Protein AF-A0A970YFI2-F1 (afdb_monomer_lite)

Foldseek 3Di:
DDVVVVVVCVVVVHAQCPAEFEEADPVPQCPPSVVRVHHGWHEDCVPDDTNHNDCVCVVVVVVD

pLDDT: mean 91.98, std 6.94, range [61.5, 97.56]

Structure (mmCIF, N/CA/C/O backbone):
data_AF-A0A970YFI2-F1
#
_entry.id   AF-A0A970YFI2-F1
#
loop_
_atom_site.group_PDB
_atom_site.id
_atom_site.type_symbol
_atom_site.label_atom_id
_atom_site.label_alt_id
_atom_site.label_comp_id
_atom_site.label_asym_id
_atom_site.label_entity_id
_atom_site.label_seq_id
_atom_site.pdbx_PDB_ins_code
_atom_site.Cartn_x
_atom_site.Cartn_y
_atom_site.Cartn_z
_atom_site.occupancy
_atom_site.B_iso_or_equiv
_atom_site.auth_seq_id
_atom_site.auth_comp_id
_atom_site.auth_asym_id
_atom_site.auth_atom_id
_atom_site.pdbx_PDB_model_num
ATOM 1 N N . ALA A 1 1 ? 9.240 8.812 -9.930 1.00 61.50 1 ALA A N 1
ATOM 2 C CA . ALA A 1 1 ? 8.880 7.899 -8.827 1.00 61.50 1 ALA A CA 1
ATOM 3 C C . ALA A 1 1 ? 10.149 7.289 -8.231 1.00 61.50 1 ALA A C 1
ATOM 5 O O . ALA A 1 1 ? 11.133 7.169 -8.955 1.00 61.50 1 ALA A O 1
ATOM 6 N N . SER A 1 2 ? 10.152 6.963 -6.933 1.00 72.75 2 SER A N 1
ATOM 7 C CA . SER A 1 2 ? 11.312 6.360 -6.253 1.00 72.75 2 SER A CA 1
ATOM 8 C C . SER A 1 2 ? 11.665 4.989 -6.864 1.00 72.75 2 SER A C 1
ATOM 10 O O . SER A 1 2 ? 10.741 4.234 -7.179 1.00 72.75 2 SER A O 1
ATOM 12 N N . PRO A 1 3 ? 12.958 4.621 -6.997 1.00 83.81 3 PRO A N 1
ATOM 13 C CA . PRO A 1 3 ? 13.375 3.313 -7.519 1.00 83.81 3 PRO A CA 1
ATOM 14 C C . PRO A 1 3 ? 12.799 2.115 -6.747 1.00 83.81 3 PRO A C 1
ATOM 16 O O . PRO A 1 3 ? 12.712 1.017 -7.293 1.00 83.81 3 PRO A O 1
ATOM 19 N N . ILE A 1 4 ? 12.387 2.318 -5.489 1.00 89.94 4 ILE A N 1
ATOM 20 C CA . ILE A 1 4 ? 11.914 1.244 -4.609 1.00 89.94 4 ILE A CA 1
ATOM 21 C C . ILE A 1 4 ? 10.612 0.590 -5.093 1.00 89.94 4 ILE A C 1
ATOM 23 O O . ILE A 1 4 ? 10.495 -0.631 -5.031 1.00 89.94 4 ILE A O 1
ATOM 27 N N . PHE A 1 5 ? 9.662 1.368 -5.627 1.00 92.25 5 PHE A N 1
ATOM 28 C CA . PHE A 1 5 ? 8.384 0.831 -6.112 1.00 92.25 5 PHE A CA 1
ATOM 29 C C . PHE A 1 5 ? 8.597 -0.073 -7.326 1.00 92.25 5 PHE A C 1
ATOM 31 O O . PHE A 1 5 ? 8.057 -1.174 -7.394 1.00 92.25 5 PHE A O 1
ATOM 38 N N . LEU A 1 6 ? 9.450 0.377 -8.251 1.00 92.56 6 LEU A N 1
ATOM 39 C CA . LEU A 1 6 ? 9.793 -0.364 -9.460 1.00 92.56 6 LEU A CA 1
ATOM 40 C C . LEU A 1 6 ? 10.518 -1.670 -9.125 1.00 92.56 6 LEU A C 1
ATOM 42 O O . LEU A 1 6 ? 10.205 -2.707 -9.703 1.00 92.56 6 LEU A O 1
ATOM 46 N N . GLU A 1 7 ? 11.445 -1.648 -8.164 1.00 96.06 7 GLU A N 1
ATOM 47 C CA . GLU A 1 7 ? 12.143 -2.863 -7.735 1.00 96.06 7 GLU A CA 1
ATOM 48 C C . GLU A 1 7 ? 11.205 -3.849 -7.023 1.00 96.06 7 GLU A C 1
ATOM 50 O O . GLU A 1 7 ? 11.298 -5.054 -7.260 1.00 96.06 7 GLU A O 1
ATOM 55 N N . ALA A 1 8 ? 10.275 -3.364 -6.194 1.00 95.31 8 ALA A N 1
ATOM 56 C CA . ALA A 1 8 ? 9.277 -4.214 -5.549 1.00 95.31 8 ALA A CA 1
ATOM 57 C C . ALA A 1 8 ? 8.369 -4.901 -6.584 1.00 95.31 8 ALA A C 1
ATOM 59 O O . ALA A 1 8 ? 8.232 -6.124 -6.561 1.00 95.31 8 ALA A O 1
ATOM 60 N N . MET A 1 9 ? 7.828 -4.137 -7.538 1.00 95.00 9 MET A N 1
ATOM 61 C CA . MET A 1 9 ? 7.015 -4.667 -8.639 1.00 95.00 9 MET A CA 1
ATOM 62 C C . MET A 1 9 ? 7.784 -5.690 -9.480 1.00 95.00 9 MET A C 1
ATOM 64 O O . MET A 1 9 ? 7.272 -6.771 -9.756 1.00 95.00 9 MET A O 1
ATOM 68 N N . ARG A 1 10 ? 9.047 -5.394 -9.824 1.00 95.56 10 ARG A N 1
ATOM 69 C CA . ARG A 1 10 ? 9.912 -6.298 -10.596 1.00 95.56 10 ARG A CA 1
ATOM 70 C C . ARG A 1 10 ? 10.160 -7.623 -9.874 1.00 95.56 10 ARG A C 1
ATOM 72 O O . ARG A 1 10 ? 10.225 -8.662 -10.520 1.00 95.56 10 ARG A O 1
ATOM 79 N N . ARG A 1 11 ? 10.332 -7.605 -8.548 1.00 97.50 11 ARG A N 1
ATOM 80 C CA . ARG A 1 11 ? 10.530 -8.830 -7.750 1.00 97.50 11 ARG A CA 1
ATOM 81 C C . ARG A 1 11 ? 9.264 -9.666 -7.614 1.00 97.50 11 ARG A C 1
ATOM 83 O O . ARG A 1 11 ? 9.373 -10.882 -7.497 1.00 97.50 11 ARG A O 1
ATOM 90 N N . LEU A 1 12 ? 8.103 -9.017 -7.585 1.00 96.50 12 LEU A N 1
ATOM 91 C CA . LEU A 1 12 ? 6.802 -9.674 -7.467 1.00 96.50 12 LEU A CA 1
ATOM 92 C C . LEU A 1 12 ? 6.219 -10.101 -8.820 1.00 96.50 12 LEU A C 1
ATOM 94 O O . LEU A 1 12 ? 5.240 -10.839 -8.828 1.00 96.50 12 LEU A O 1
ATOM 98 N N . ASP A 1 13 ? 6.808 -9.646 -9.930 1.00 97.06 13 ASP A N 1
ATOM 99 C CA . ASP A 1 13 ? 6.294 -9.825 -11.294 1.00 97.06 13 ASP A CA 1
ATOM 100 C C . ASP A 1 13 ? 4.822 -9.388 -11.423 1.00 97.06 13 ASP A C 1
ATOM 102 O O . ASP A 1 13 ? 3.969 -10.065 -11.996 1.00 97.06 13 ASP A O 1
ATOM 106 N N . LEU A 1 14 ? 4.511 -8.235 -10.818 1.00 97.56 14 LEU A N 1
ATOM 107 C CA . LEU A 1 14 ? 3.175 -7.644 -10.817 1.00 97.56 14 LEU A CA 1
ATOM 108 C C . LEU A 1 14 ? 3.202 -6.225 -11.398 1.00 97.56 14 LEU A C 1
ATOM 110 O O . LEU A 1 14 ? 4.110 -5.448 -11.085 1.00 97.56 14 LEU A O 1
ATOM 114 N N . PRO A 1 15 ? 2.199 -5.857 -12.214 1.00 96.50 15 PRO A N 1
ATOM 115 C CA . PRO A 1 15 ? 2.044 -4.491 -12.691 1.00 96.50 15 PRO A CA 1
ATOM 116 C C . PRO A 1 15 ? 1.469 -3.586 -11.584 1.00 96.50 15 PRO A C 1
ATOM 118 O O . PRO A 1 15 ? 0.892 -4.073 -10.608 1.00 96.50 15 PRO A O 1
ATOM 121 N N . ALA A 1 16 ? 1.618 -2.267 -11.734 1.00 95.69 16 ALA A N 1
ATOM 122 C CA . ALA A 1 16 ? 1.288 -1.286 -10.695 1.00 95.69 16 ALA A CA 1
ATOM 123 C C . ALA A 1 16 ? -0.192 -1.331 -10.286 1.00 95.69 16 ALA A C 1
ATOM 125 O O . ALA A 1 16 ? -0.511 -1.199 -9.109 1.00 95.69 16 ALA A O 1
ATOM 126 N N . GLU A 1 17 ? -1.084 -1.600 -11.236 1.00 95.12 17 GLU A N 1
ATOM 127 C CA . GLU A 1 17 ? -2.535 -1.676 -11.046 1.00 95.12 17 GLU A CA 1
ATOM 128 C C . GLU A 1 17 ? -2.957 -2.905 -10.226 1.00 95.12 17 GLU A C 1
ATOM 130 O O . GLU A 1 17 ? -4.085 -2.978 -9.742 1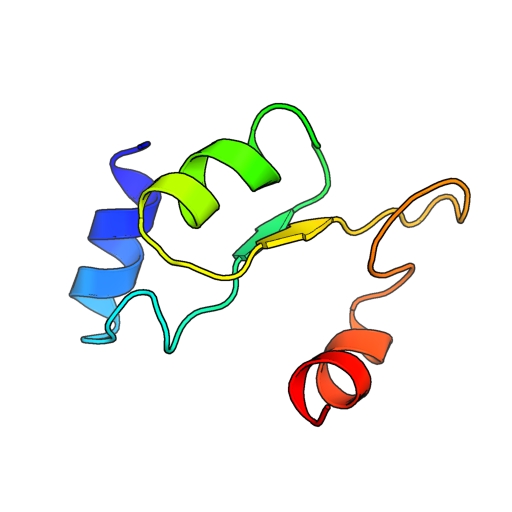.00 95.12 17 GLU A O 1
ATOM 135 N N . ARG A 1 18 ? -2.058 -3.887 -10.068 1.00 95.62 18 ARG A N 1
ATOM 136 C CA . ARG A 1 18 ? -2.249 -5.073 -9.217 1.00 95.62 18 ARG A CA 1
ATOM 137 C C . ARG A 1 18 ? -1.527 -4.962 -7.875 1.00 95.6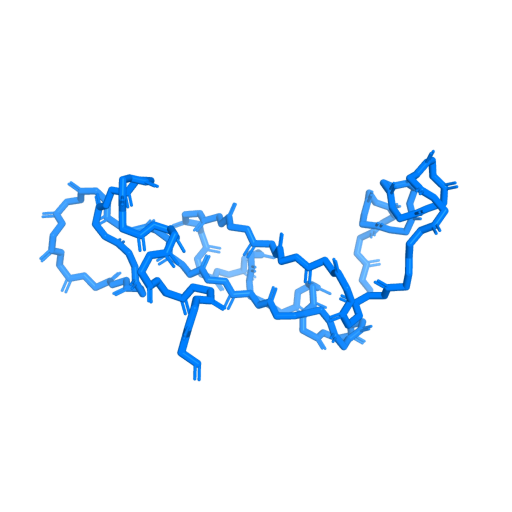2 18 ARG A C 1
ATOM 139 O O . ARG A 1 18 ? -1.494 -5.935 -7.122 1.00 95.62 18 ARG A O 1
ATOM 146 N N . CYS A 1 19 ? -0.957 -3.802 -7.574 1.00 95.62 19 CYS A N 1
ATOM 147 C CA . CYS A 1 19 ? -0.332 -3.494 -6.298 1.00 95.62 19 CYS A CA 1
ATOM 148 C C . CYS A 1 19 ? -1.113 -2.379 -5.600 1.00 95.62 19 CYS A C 1
ATOM 150 O O . CYS A 1 19 ? -1.720 -1.534 -6.244 1.00 95.62 19 CYS A O 1
ATOM 152 N N . VAL A 1 20 ? -1.065 -2.347 -4.273 1.00 95.56 20 VAL A N 1
ATOM 153 C CA . VAL A 1 20 ? -1.507 -1.195 -3.482 1.00 95.56 20 VAL A CA 1
ATOM 154 C C . VAL A 1 20 ? -0.349 -0.767 -2.598 1.00 95.56 20 VAL A C 1
ATOM 156 O O . VAL A 1 20 ? 0.318 -1.612 -1.995 1.00 95.56 20 VAL A O 1
ATOM 159 N N . PHE A 1 21 ? -0.099 0.534 -2.528 1.00 95.62 21 PHE A N 1
ATOM 160 C CA . PHE A 1 21 ? 0.830 1.100 -1.566 1.00 95.62 21 PHE A CA 1
ATOM 161 C C . PHE A 1 21 ? 0.063 1.624 -0.352 1.00 95.62 21 PHE A C 1
ATOM 163 O O . PHE A 1 21 ? -0.935 2.325 -0.504 1.00 95.62 21 PHE A O 1
ATOM 170 N N . VAL A 1 22 ? 0.528 1.282 0.848 1.00 96.38 22 VAL A N 1
ATOM 171 C CA . VAL A 1 22 ? -0.035 1.774 2.110 1.00 96.38 22 VAL A CA 1
ATOM 172 C C . VAL A 1 22 ? 1.091 2.420 2.903 1.00 96.38 22 VAL A C 1
ATOM 174 O O . VAL A 1 22 ? 2.061 1.740 3.238 1.00 96.38 22 VAL A O 1
ATOM 17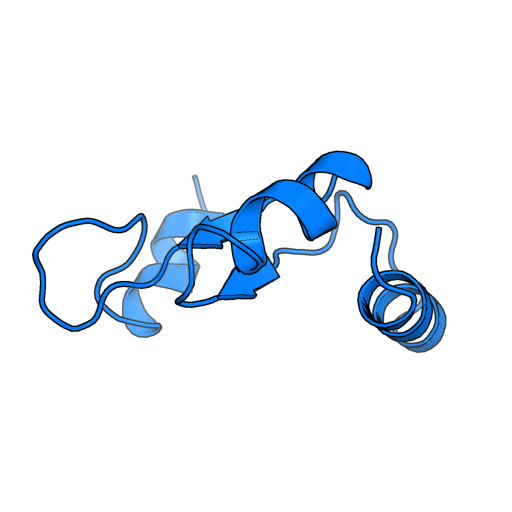7 N N . GLY A 1 23 ? 0.957 3.710 3.198 1.00 95.19 23 GLY A N 1
ATOM 178 C CA . GLY A 1 23 ? 1.948 4.492 3.941 1.00 95.19 23 GLY A CA 1
ATOM 179 C C . GLY A 1 23 ? 1.289 5.545 4.829 1.00 95.19 23 GLY A C 1
ATOM 180 O O . GLY A 1 23 ? 0.074 5.721 4.769 1.00 95.19 23 GLY A O 1
ATOM 181 N N . ASP A 1 24 ? 2.058 6.190 5.696 1.00 95.19 24 ASP A N 1
ATOM 182 C CA . ASP A 1 24 ? 1.587 7.107 6.738 1.00 95.19 24 ASP A CA 1
ATOM 183 C C . ASP A 1 24 ? 2.013 8.570 6.526 1.00 95.19 24 ASP A C 1
ATOM 185 O O . ASP A 1 24 ? 1.469 9.461 7.182 1.00 95.19 24 ASP A O 1
ATOM 189 N N . ASP A 1 25 ? 2.917 8.857 5.582 1.00 91.88 25 ASP A N 1
ATOM 190 C CA . ASP A 1 25 ? 3.318 10.224 5.241 1.00 91.88 25 ASP A CA 1
ATOM 191 C C . ASP A 1 25 ? 2.673 10.687 3.919 1.00 91.88 25 ASP A C 1
ATOM 193 O O . ASP A 1 25 ? 3.104 10.286 2.831 1.00 91.88 25 ASP A O 1
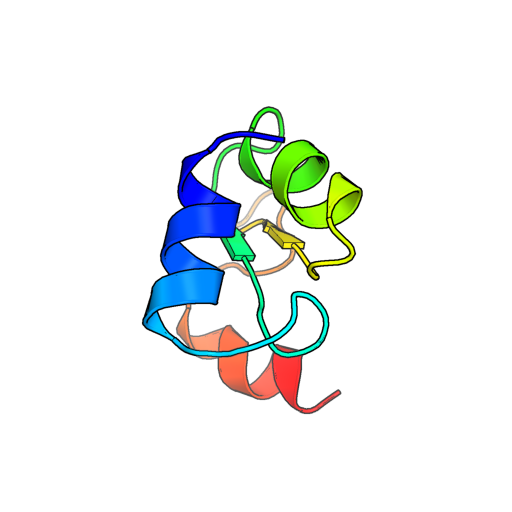ATOM 197 N N . PRO A 1 26 ? 1.697 11.616 3.950 1.00 89.12 26 PRO A N 1
ATOM 198 C CA . PRO A 1 26 ? 1.008 12.070 2.742 1.00 89.12 26 PRO A CA 1
ATOM 199 C C . PRO A 1 26 ? 1.933 12.730 1.710 1.00 89.12 26 PRO A C 1
ATOM 201 O O . PRO A 1 26 ? 1.589 12.777 0.527 1.00 89.12 26 PRO A O 1
ATOM 204 N N . ARG A 1 27 ? 3.102 13.246 2.117 1.00 86.31 27 ARG A N 1
ATOM 205 C CA . ARG A 1 27 ? 4.057 13.893 1.204 1.00 86.31 27 ARG A CA 1
ATOM 206 C C . ARG A 1 27 ? 4.780 12.876 0.328 1.00 86.31 27 ARG A C 1
ATOM 208 O O . ARG A 1 27 ? 5.066 13.182 -0.830 1.00 86.31 27 ARG A O 1
ATOM 215 N N . TRP A 1 28 ? 5.077 11.694 0.863 1.00 84.75 28 TRP A N 1
ATOM 216 C CA . TRP A 1 28 ? 5.901 10.686 0.188 1.00 84.75 28 TRP A CA 1
ATOM 217 C C . TRP A 1 28 ? 5.087 9.506 -0.344 1.00 84.75 28 TRP A C 1
ATOM 219 O O . TRP A 1 28 ? 5.385 8.998 -1.429 1.00 84.75 28 TRP A O 1
ATOM 229 N N . ASP A 1 29 ? 4.024 9.131 0.365 1.00 92.31 29 ASP A N 1
ATOM 230 C CA . ASP A 1 29 ? 3.338 7.850 0.185 1.00 92.31 29 ASP A CA 1
ATOM 231 C C . ASP A 1 29 ? 2.171 7.899 -0.803 1.00 92.31 29 ASP A C 1
ATOM 233 O O . ASP A 1 29 ? 1.653 6.862 -1.209 1.00 92.31 29 ASP A O 1
ATOM 237 N N . LEU A 1 30 ? 1.791 9.096 -1.256 1.00 92.44 30 LEU A N 1
ATOM 238 C CA . LEU A 1 30 ? 0.745 9.280 -2.264 1.00 92.44 30 LEU A CA 1
ATOM 239 C C . LEU A 1 30 ? 1.340 9.516 -3.654 1.00 92.44 30 LEU A C 1
ATOM 241 O O . LEU A 1 30 ? 1.129 8.727 -4.573 1.00 92.44 30 LEU A O 1
ATOM 245 N N . ALA A 1 31 ? 2.140 10.575 -3.809 1.00 92.06 31 ALA A N 1
ATOM 246 C CA . ALA A 1 31 ? 2.591 11.026 -5.126 1.00 92.06 31 ALA A CA 1
ATOM 247 C C . ALA A 1 31 ? 3.483 10.002 -5.853 1.00 92.06 31 ALA A C 1
ATOM 249 O O . ALA A 1 31 ? 3.408 9.866 -7.074 1.00 92.06 31 ALA A O 1
ATOM 250 N N . GLY A 1 32 ? 4.335 9.278 -5.119 1.00 91.62 32 GLY A N 1
ATOM 251 C CA . GLY A 1 32 ? 5.260 8.298 -5.691 1.00 91.62 32 GLY A CA 1
ATOM 252 C C . GLY A 1 32 ? 4.553 7.113 -6.365 1.00 91.62 32 GLY A C 1
ATOM 253 O O . GLY A 1 32 ? 4.770 6.909 -7.563 1.00 91.62 32 GLY A O 1
ATOM 254 N N . PRO A 1 33 ? 3.725 6.351 -5.628 1.00 93.94 33 PRO A N 1
ATOM 255 C CA . PRO A 1 33 ? 2.952 5.239 -6.180 1.00 93.94 33 PRO A CA 1
ATOM 256 C C . PRO A 1 33 ? 1.920 5.683 -7.225 1.00 93.94 33 PRO A C 1
ATOM 258 O O . PRO A 1 33 ? 1.839 5.076 -8.293 1.00 93.94 33 PRO A O 1
ATOM 261 N N . GLN A 1 34 ? 1.195 6.783 -6.983 1.00 94.00 34 GLN A N 1
ATOM 262 C CA 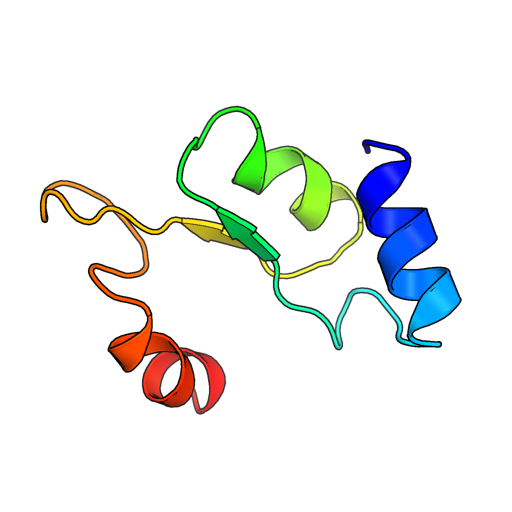. GLN A 1 34 ? 0.169 7.272 -7.916 1.00 94.00 34 GLN A CA 1
ATOM 263 C C . GLN A 1 34 ? 0.757 7.653 -9.281 1.00 94.00 34 GLN A C 1
ATOM 265 O O . GLN A 1 34 ? 0.153 7.363 -10.312 1.00 94.00 34 GLN A O 1
ATOM 270 N N . ALA A 1 35 ? 1.965 8.229 -9.316 1.00 93.25 35 ALA A N 1
ATOM 271 C CA . ALA A 1 35 ? 2.664 8.537 -10.566 1.00 93.25 35 ALA A CA 1
ATOM 272 C C . ALA A 1 35 ? 3.026 7.290 -11.400 1.00 93.25 35 ALA A C 1
ATOM 274 O O . ALA A 1 35 ? 3.367 7.424 -12.573 1.00 93.25 35 ALA A O 1
ATOM 275 N N . LEU A 1 36 ? 2.976 6.095 -10.804 1.00 93.88 36 LEU A N 1
ATOM 276 C CA . LEU A 1 36 ? 3.183 4.810 -11.476 1.00 93.88 36 LEU A CA 1
ATOM 277 C C . LEU A 1 36 ? 1.867 4.100 -11.829 1.00 93.88 36 LEU A C 1
ATOM 279 O O . LEU A 1 36 ? 1.918 2.993 -12.350 1.00 93.88 36 LEU A O 1
ATOM 283 N N . GLY A 1 37 ? 0.706 4.696 -11.533 1.00 94.56 37 GLY A N 1
ATOM 284 C CA . GLY A 1 37 ? -0.599 4.041 -11.679 1.00 94.56 37 GLY A CA 1
ATOM 285 C C . GLY A 1 37 ? -0.945 3.080 -10.537 1.00 94.56 37 GLY A C 1
ATOM 286 O O . GLY A 1 37 ? -1.931 2.356 -10.631 1.00 94.56 37 GLY A O 1
ATOM 287 N N . MET A 1 38 ? -0.160 3.075 -9.453 1.00 95.62 38 MET A N 1
ATOM 288 C CA . MET A 1 38 ? -0.420 2.246 -8.279 1.00 95.62 38 MET A CA 1
ATOM 289 C C . MET A 1 38 ? -1.403 2.959 -7.337 1.00 95.62 38 MET A C 1
ATOM 291 O O . MET A 1 38 ? -1.128 4.092 -6.923 1.00 95.62 38 MET A O 1
ATOM 295 N N . PRO A 1 39 ? -2.522 2.318 -6.953 1.00 95.19 39 PRO A N 1
ATOM 296 C CA . PRO A 1 39 ? -3.352 2.771 -5.846 1.00 95.19 39 PRO A CA 1
ATOM 297 C C . PRO A 1 39 ? -2.520 3.041 -4.586 1.00 95.19 39 PRO A C 1
ATOM 299 O O . PRO A 1 39 ? -1.707 2.210 -4.183 1.00 95.19 39 PRO A O 1
ATOM 302 N N . ALA A 1 40 ? -2.745 4.191 -3.953 1.00 95.69 40 ALA A N 1
ATOM 303 C CA . ALA A 1 40 ? -2.102 4.574 -2.701 1.00 95.69 40 ALA A CA 1
ATOM 304 C C . ALA A 1 40 ? -3.167 4.854 -1.640 1.00 95.69 40 ALA A C 1
ATOM 306 O O . ALA A 1 40 ? -4.132 5.564 -1.924 1.00 95.69 40 ALA A O 1
ATOM 307 N N . LEU A 1 41 ? -2.983 4.297 -0.445 1.00 96.25 41 LEU A N 1
ATOM 308 C CA . LEU A 1 41 ? -3.839 4.507 0.719 1.00 96.25 41 LEU A CA 1
ATOM 309 C C . LEU A 1 41 ? -3.008 5.108 1.849 1.00 96.25 41 LEU A C 1
ATOM 311 O O . LEU A 1 41 ? -1.952 4.570 2.196 1.00 96.25 41 LEU A O 1
ATOM 315 N N . LEU A 1 42 ? -3.504 6.188 2.447 1.00 96.56 42 LEU A N 1
ATOM 316 C CA . LEU A 1 42 ? -2.881 6.770 3.629 1.00 96.56 42 LEU A CA 1
ATOM 317 C C . LEU A 1 42 ? -3.431 6.100 4.893 1.00 96.56 42 LEU A C 1
ATOM 319 O O . LEU A 1 42 ? -4.639 6.128 5.128 1.00 96.56 42 LEU A O 1
ATOM 323 N N . ILE A 1 43 ? -2.570 5.523 5.726 1.00 96.75 43 ILE A N 1
ATOM 324 C CA . ILE A 1 43 ? -2.956 5.051 7.057 1.00 96.75 43 ILE A CA 1
ATOM 325 C C . ILE A 1 43 ? -2.657 6.126 8.103 1.00 96.75 43 ILE A C 1
ATOM 327 O O . ILE A 1 43 ? -1.517 6.540 8.275 1.00 96.75 43 ILE A O 1
ATOM 331 N N . ASP A 1 44 ? -3.679 6.525 8.857 1.00 95.75 44 ASP A N 1
ATOM 332 C CA . ASP A 1 44 ? -3.534 7.387 10.028 1.00 95.75 44 ASP A CA 1
ATOM 333 C C . ASP A 1 44 ? -4.115 6.709 11.268 1.00 95.75 44 ASP A C 1
ATOM 335 O O . ASP A 1 44 ? -5.325 6.699 11.518 1.00 95.75 44 ASP A O 1
ATOM 339 N N . ARG A 1 45 ? -3.203 6.182 12.088 1.00 94.88 45 ARG A N 1
ATOM 340 C CA . ARG A 1 45 ? -3.522 5.480 13.338 1.00 94.88 45 ARG A CA 1
ATOM 341 C C . ARG A 1 45 ? -3.932 6.413 14.474 1.00 94.88 45 ARG A C 1
ATOM 343 O O . ARG A 1 45 ? -4.338 5.929 15.526 1.00 94.88 45 ARG A O 1
ATOM 350 N N . THR A 1 46 ? -3.813 7.728 14.293 1.00 93.50 46 THR A N 1
ATOM 351 C CA . THR A 1 46 ? -4.298 8.711 15.270 1.00 93.50 46 THR A CA 1
ATOM 352 C C . THR A 1 46 ? -5.799 8.970 15.133 1.00 93.50 46 THR A C 1
ATOM 354 O O . THR A 1 46 ? -6.397 9.537 16.044 1.00 93.50 46 THR A O 1
ATOM 357 N N . GLY A 1 47 ? -6.416 8.516 14.034 1.00 82.88 47 GLY A N 1
ATOM 358 C CA . GLY A 1 47 ? -7.854 8.647 13.798 1.00 82.88 47 GLY A CA 1
ATOM 359 C C . GLY A 1 47 ? -8.289 10.021 13.286 1.00 82.88 47 GLY A C 1
ATOM 360 O O . GLY A 1 47 ? -9.472 10.337 13.364 1.00 82.88 47 GLY A O 1
ATOM 361 N N . GLN A 1 48 ? -7.366 10.857 12.803 1.00 81.19 48 GLN A N 1
ATOM 362 C CA . GLN A 1 48 ? -7.663 12.236 12.415 1.00 81.19 48 GLN A CA 1
ATOM 363 C C . GLN A 1 48 ? -7.983 12.356 10.922 1.00 81.19 48 GLN A C 1
ATOM 365 O O . GLN A 1 48 ? -9.009 12.925 10.550 1.00 81.19 48 GLN A O 1
ATOM 370 N N . SER A 1 49 ? -7.114 11.828 10.062 1.00 82.19 49 SER A N 1
ATOM 371 C CA . SER A 1 49 ? -7.212 11.948 8.609 1.00 82.19 49 SER A CA 1
ATOM 372 C C . SER A 1 49 ? -6.407 10.852 7.901 1.00 82.19 49 SER A C 1
ATOM 374 O O . SER A 1 49 ? -5.181 10.909 7.870 1.00 82.19 49 SER A O 1
ATOM 376 N N . GLY A 1 50 ? -7.085 9.877 7.295 1.00 89.88 50 GLY A N 1
ATOM 377 C CA . GLY A 1 50 ? -6.475 8.812 6.492 1.00 89.88 50 GLY A CA 1
ATOM 378 C C . GLY A 1 50 ? -7.542 7.971 5.790 1.00 89.88 50 GLY A C 1
ATOM 379 O O . GLY A 1 50 ? -8.712 8.019 6.162 1.00 89.88 50 GLY A O 1
ATOM 380 N N . ASP A 1 51 ? -7.147 7.208 4.773 1.00 94.69 51 ASP A N 1
ATOM 381 C CA . ASP A 1 51 ? -8.002 6.196 4.139 1.00 94.69 51 ASP A CA 1
ATOM 382 C C . ASP A 1 51 ? -8.260 4.994 5.054 1.00 94.69 51 ASP A C 1
ATOM 384 O O . ASP A 1 51 ? -9.258 4.293 4.879 1.00 94.69 51 ASP A O 1
ATOM 388 N N . LEU A 1 52 ? -7.326 4.735 5.974 1.00 95.88 52 LEU A N 1
ATOM 389 C CA . LEU A 1 52 ? -7.349 3.638 6.936 1.00 95.88 52 LEU A CA 1
ATOM 390 C C . LEU A 1 52 ? -6.961 4.163 8.320 1.00 95.88 52 LEU A C 1
ATOM 392 O O . LEU A 1 52 ? -6.036 4.970 8.438 1.00 95.88 52 LEU A O 1
ATOM 396 N N . HIS A 1 53 ? -7.580 3.633 9.373 1.00 96.06 53 HIS A N 1
ATOM 397 C CA . HIS A 1 53 ? -7.127 3.857 10.754 1.00 96.06 53 HIS A CA 1
ATOM 398 C C . HIS A 1 53 ? -6.336 2.671 11.313 1.00 96.06 53 HIS A C 1
ATOM 400 O O . HIS A 1 53 ? -5.521 2.808 12.229 1.00 96.06 53 HIS A O 1
ATOM 406 N N . SER A 1 54 ? -6.512 1.498 10.714 1.00 95.31 54 SER A N 1
ATOM 407 C CA . SER A 1 54 ? -5.781 0.276 11.020 1.00 95.31 54 SER A CA 1
ATOM 408 C C . SER A 1 54 ? -5.593 -0.577 9.764 1.00 95.31 54 SER A C 1
ATOM 410 O O . SER A 1 54 ? -6.360 -0.493 8.808 1.00 95.31 54 SER A O 1
ATOM 412 N N . LEU A 1 55 ? -4.597 -1.470 9.771 1.00 95.69 55 LEU A N 1
ATOM 413 C CA . LEU A 1 55 ? -4.426 -2.436 8.675 1.00 95.69 55 LEU A CA 1
ATOM 414 C C . LEU A 1 55 ? -5.537 -3.498 8.635 1.00 95.69 55 LEU A C 1
ATOM 416 O O . LEU A 1 55 ? -5.688 -4.170 7.619 1.00 95.69 55 LEU A O 1
ATOM 420 N N . ALA A 1 56 ? -6.333 -3.633 9.700 1.00 95.88 56 ALA A N 1
ATOM 421 C CA . ALA A 1 56 ? -7.481 -4.537 9.719 1.00 95.88 56 ALA A CA 1
ATOM 422 C C . ALA A 1 56 ? -8.585 -4.102 8.736 1.00 95.88 56 ALA A C 1
ATOM 424 O O . ALA A 1 56 ? -9.375 -4.928 8.293 1.00 95.88 56 ALA A O 1
ATOM 425 N N . GLU A 1 57 ? -8.617 -2.826 8.345 1.00 95.25 57 GLU A N 1
ATOM 426 C CA . GLU A 1 57 ? -9.578 -2.292 7.372 1.00 95.25 57 GLU A CA 1
ATOM 427 C C . GLU A 1 57 ? -9.193 -2.597 5.914 1.00 95.25 57 GLU A C 1
ATOM 429 O O . GLU A 1 57 ? -9.993 -2.369 5.004 1.00 95.25 57 GLU A O 1
ATOM 434 N N . LEU A 1 58 ? -7.984 -3.119 5.668 1.00 94.25 58 LEU A N 1
ATOM 435 C CA . LEU A 1 58 ? -7.438 -3.261 4.318 1.00 94.25 58 LEU A CA 1
ATOM 436 C C . LEU A 1 58 ? -8.268 -4.213 3.449 1.00 94.25 58 LEU A C 1
ATOM 438 O O . LEU A 1 58 ? -8.560 -3.893 2.300 1.00 94.25 58 LEU A O 1
ATOM 442 N N . GLU A 1 59 ? -8.696 -5.352 3.994 1.00 93.62 59 GLU A N 1
ATOM 443 C CA . GLU A 1 59 ? -9.521 -6.320 3.260 1.00 93.62 59 GLU A CA 1
ATOM 444 C C . GLU A 1 59 ? -10.845 -5.693 2.800 1.00 93.62 59 GLU A C 1
ATOM 446 O O . GLU A 1 59 ? -11.207 -5.771 1.623 1.00 93.62 59 GLU A O 1
ATOM 451 N N . ALA A 1 60 ? -11.531 -4.992 3.708 1.00 92.31 60 ALA A N 1
ATOM 452 C CA . ALA A 1 60 ? -12.770 -4.288 3.401 1.00 92.31 60 ALA A CA 1
ATOM 453 C C . ALA A 1 60 ? -12.558 -3.168 2.369 1.00 92.31 60 ALA A C 1
ATOM 455 O O . ALA A 1 60 ? -13.444 -2.902 1.557 1.00 92.31 60 ALA A O 1
ATOM 456 N N . ARG A 1 61 ? -11.387 -2.516 2.373 1.00 91.06 61 ARG A N 1
ATOM 457 C CA . ARG A 1 61 ? -11.055 -1.446 1.425 1.00 91.06 61 ARG A CA 1
ATOM 458 C C . ARG A 1 61 ? -10.769 -1.966 0.019 1.00 91.06 61 ARG A C 1
ATOM 460 O O . ARG A 1 61 ? -11.162 -1.299 -0.933 1.00 91.06 61 ARG A O 1
ATOM 467 N N . LEU A 1 62 ? -10.101 -3.114 -0.099 1.00 89.06 62 LEU A N 1
ATOM 468 C CA . LEU A 1 62 ? -9.729 -3.727 -1.380 1.00 89.06 62 LEU A CA 1
ATOM 469 C C . LEU A 1 62 ? -10.869 -4.519 -2.030 1.00 89.06 62 LEU A C 1
ATOM 471 O O . LEU A 1 62 ? -10.832 -4.765 -3.230 1.00 89.06 62 LEU A O 1
AT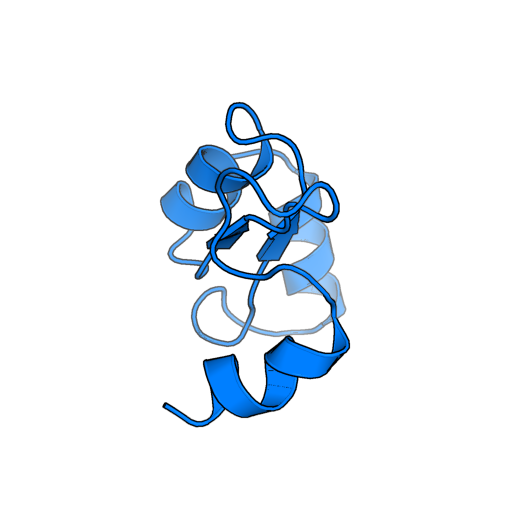OM 475 N N . SER A 1 63 ? -11.874 -4.911 -1.249 1.00 86.44 63 SER A N 1
ATOM 476 C CA . SER A 1 63 ? -13.050 -5.645 -1.738 1.00 86.44 63 SER A CA 1
ATOM 477 C C . SER A 1 63 ? -14.159 -4.738 -2.297 1.00 86.44 63 SER A C 1
ATOM 479 O O . SER A 1 63 ? -15.238 -5.231 -2.626 1.00 86.44 63 SER A O 1
ATOM 481 N N . ARG A 1 64 ? -13.928 -3.421 -2.351 1.00 64.75 64 ARG A N 1
ATOM 482 C CA . ARG A 1 64 ? -14.849 -2.411 -2.897 1.00 64.75 64 ARG A CA 1
ATOM 483 C C . ARG A 1 64 ? -14.501 -2.078 -4.337 1.00 64.75 64 ARG A C 1
ATOM 485 O O . ARG A 1 64 ? -15.462 -1.903 -5.114 1.00 64.75 64 ARG A O 1
#

Radius of gyration: 12.0 Å; chains: 1; bounding box: 28×24×28 Å

Secondary structure (DSSP, 8-state):
--HHHHHHHHHHT--GGG--EEES-TTTTTHHHHTTT--EEEB-TTSSS-SBSSGGGHHHHHT-

Sequence (64 aa):
ASPIFLEAMRRLDLPAERCVFVGDDPRWDLAGPQALGMPALLIDRTGQSGDLHSLAELEARLSR